Protein AF-A0A7S4RW33-F1 (afdb_monomer)

Solvent-accessible surface area (backbone atoms only — not comparable to full-atom values): 9513 Å² total; per-residue (Å²): 108,71,69,56,52,39,51,30,49,75,69,72,68,51,57,62,72,61,53,51,58,41,52,76,71,67,57,74,73,51,63,68,60,51,55,49,48,54,51,50,51,53,46,51,52,46,21,73,75,67,78,45,75,84,64,61,51,49,59,87,95,42,70,30,72,66,25,54,48,52,54,49,51,40,54,29,53,79,65,72,66,56,52,71,68,59,51,52,54,42,50,75,72,68,53,74,74,52,62,66,60,51,52,48,52,53,51,51,51,52,47,53,53,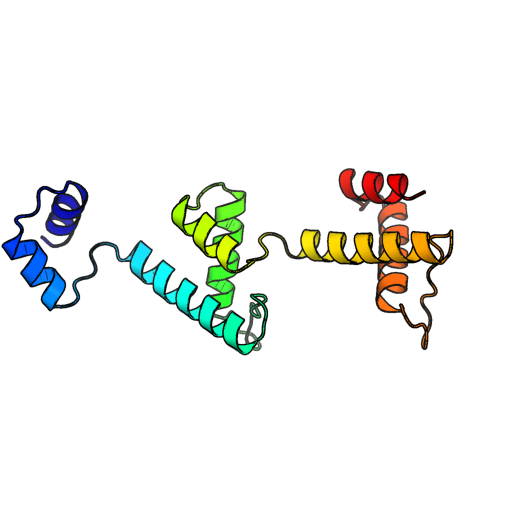46,25,74,73,68,79,46,80,86,58,59,60,50,95,88,41,98,47,31,72,58,17,50,52,51,52,50,49,57,51,28,52,78,67,70,68,54,53,70,67,61,48,51,56,58,58,72,71,106

Radius of gyration: 23.58 Å; Cα contacts (8 Å, |Δi|>4): 89; chains: 1; bounding box: 55×32×68 Å

Secondary structure (DSSP, 8-state):
-HHHHHHHHHTT-S-HHHHHHHHHTT--S-HHHHHHHHHHHHHHHHHHHHSS----SEETTEEPHHHHHHHHHHHHHHTT-S-HHHHHHHHHTT--S-HHHHHHHHHHHHHHHHHHHHSS-----STT-TTHHHHHHHHHHHHHHHTT-S-HHHHHHHHHT-

InterPro domains:
  IPR005114 Helicase-associated [PF03457] (32-95)
  IPR005114 Helicase-associated [PF03457] (100-162)

Sequence (162 aa):
WVVTQRMLYKKNTLISNRKEQFNSIGFIWDPHEHAWNAHFNQLCAFKAQNGHCNVPSRDGAKQTSLGSWIRRQRMAYRKNALTSNQLQRMNSIGFIWDPHEHAWNAHFNQLCAFKAQNGHCNVPSGDGAKNTSLGSWINNQRMAYKKSALSSNHMQQLNSIG

Foldseek 3Di:
DLVVQLVCVVVVNDDPVVVVVCVVVVNDSDPVVVVLVVLLVVQVVVCVVPVDSPDDQDDVPHGDPSSVVLVVVLVCVVVVNDDPVSVVSCVVSVHDSDPVVVVLVVLLVVQLVVCVVPVDSQQDQDPPGPPNVSNVVVVVVVVCVVVVNDDPVSVVSVVVSD

Organism: NCBI:txid49249

pLDDT: mean 88.64, std 7.28, range [57.41, 97.5]

Mean predicted aligned error: 7.56 Å

Structure (mmCIF, N/CA/C/O backbone):
data_AF-A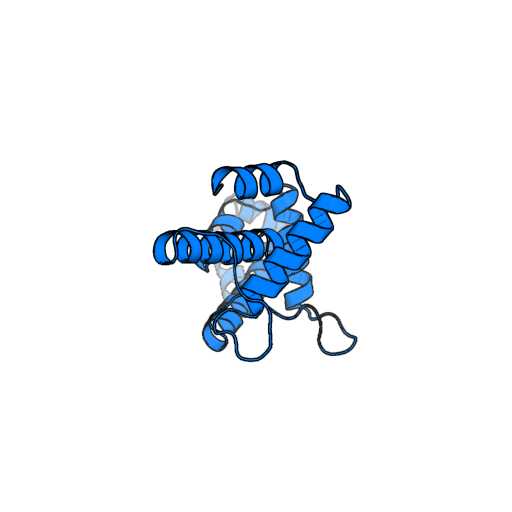0A7S4RW33-F1
#
_entry.id   AF-A0A7S4RW33-F1
#
loop_
_atom_site.group_PDB
_atom_site.id
_atom_site.type_symbol
_atom_site.label_atom_id
_atom_site.label_alt_id
_atom_site.label_comp_id
_atom_site.label_asym_id
_atom_site.label_entity_id
_atom_site.label_seq_id
_atom_site.pdbx_PDB_ins_code
_atom_site.Cartn_x
_atom_site.Cartn_y
_atom_site.Cartn_z
_atom_site.occupancy
_atom_site.B_iso_or_equiv
_atom_site.auth_seq_id
_atom_site.auth_comp_id
_atom_site.auth_asym_id
_atom_site.auth_atom_id
_atom_site.pdbx_PDB_model_num
ATOM 1 N N . TRP A 1 1 ? 27.200 2.516 -25.489 1.00 81.06 1 TRP A N 1
ATOM 2 C CA . TRP A 1 1 ? 26.315 2.188 -26.628 1.00 81.06 1 TRP A CA 1
ATOM 3 C C . TRP A 1 1 ? 24.851 1.970 -26.212 1.00 81.06 1 TRP A C 1
ATOM 5 O O . TRP A 1 1 ? 24.024 2.783 -26.602 1.00 81.06 1 TRP A O 1
ATOM 15 N N . VAL A 1 2 ? 24.502 0.979 -25.372 1.00 84.50 2 VAL A N 1
ATOM 16 C CA . VAL A 1 2 ? 23.105 0.736 -24.911 1.00 84.50 2 VAL A CA 1
ATOM 17 C C . VAL A 1 2 ? 22.461 1.946 -24.211 1.00 84.50 2 VAL A C 1
ATOM 19 O O . VAL A 1 2 ? 21.324 2.305 -24.507 1.00 84.50 2 VAL A O 1
ATOM 22 N N . VAL A 1 3 ? 23.200 2.618 -23.320 1.00 85.50 3 VAL A N 1
ATOM 23 C CA . VAL A 1 3 ? 22.734 3.842 -22.633 1.00 85.50 3 VAL A CA 1
ATOM 24 C C . VAL A 1 3 ? 22.355 4.934 -23.636 1.00 85.50 3 VAL A C 1
ATOM 26 O O . VAL A 1 3 ? 21.311 5.567 -23.505 1.00 85.50 3 VAL A O 1
ATOM 29 N N . THR A 1 4 ? 23.156 5.102 -24.688 1.00 87.62 4 THR A N 1
ATOM 30 C CA . THR A 1 4 ? 22.895 6.049 -25.776 1.00 87.62 4 THR A CA 1
ATOM 31 C C . THR A 1 4 ? 21.591 5.727 -26.504 1.00 87.62 4 THR A C 1
ATOM 33 O O . THR A 1 4 ? 20.799 6.632 -26.742 1.00 87.62 4 THR A O 1
ATOM 36 N N . GLN A 1 5 ? 21.316 4.450 -26.793 1.00 86.38 5 GLN A N 1
ATOM 37 C CA . GLN A 1 5 ? 20.064 4.041 -27.445 1.00 86.38 5 GLN A CA 1
ATOM 38 C C . GLN A 1 5 ? 18.840 4.336 -26.566 1.00 86.38 5 GLN A C 1
ATOM 40 O O . GLN A 1 5 ? 17.858 4.885 -27.058 1.00 86.38 5 GLN A O 1
ATOM 45 N N . ARG A 1 6 ? 18.914 4.065 -25.253 1.00 88.38 6 ARG A N 1
ATOM 46 C CA . ARG A 1 6 ? 17.842 4.420 -24.302 1.00 88.38 6 ARG A CA 1
ATOM 47 C C . ARG A 1 6 ? 17.601 5.928 -24.229 1.00 88.38 6 ARG A C 1
ATOM 49 O O . ARG A 1 6 ? 16.452 6.359 -24.175 1.00 88.38 6 ARG A O 1
ATOM 56 N N . MET A 1 7 ? 18.662 6.738 -24.272 1.00 86.94 7 MET A N 1
ATOM 57 C CA . MET A 1 7 ? 18.531 8.200 -24.317 1.00 86.94 7 MET A CA 1
ATOM 58 C C . MET A 1 7 ? 17.842 8.682 -25.598 1.00 86.94 7 MET A C 1
ATOM 60 O O . MET A 1 7 ? 16.948 9.520 -25.517 1.00 86.94 7 MET A O 1
ATOM 64 N N . LEU A 1 8 ? 18.229 8.155 -26.764 1.00 86.25 8 LEU A N 1
ATOM 65 C CA . LEU A 1 8 ? 17.605 8.501 -28.047 1.00 86.25 8 LEU A CA 1
ATOM 66 C C . LEU A 1 8 ? 16.134 8.072 -28.098 1.00 86.25 8 LEU A C 1
ATOM 68 O O . LEU A 1 8 ? 15.287 8.837 -28.553 1.00 86.25 8 LEU A O 1
ATOM 72 N N . TYR A 1 9 ? 15.817 6.889 -27.565 1.00 85.31 9 TYR A N 1
ATOM 73 C CA . TYR A 1 9 ? 14.441 6.417 -27.419 1.00 85.31 9 TYR A CA 1
ATOM 74 C C . TYR A 1 9 ? 13.611 7.368 -26.550 1.00 85.31 9 TYR A C 1
ATOM 76 O O . TYR A 1 9 ? 12.547 7.810 -26.969 1.00 85.31 9 TYR A O 1
ATOM 84 N N . LYS A 1 10 ? 14.126 7.761 -25.375 1.00 84.62 10 LYS A N 1
ATOM 85 C CA . LYS A 1 10 ? 13.439 8.690 -24.462 1.00 84.62 10 LYS A CA 1
ATOM 86 C C . LYS A 1 10 ? 13.229 10.080 -25.072 1.00 84.62 10 LYS A C 1
ATOM 88 O O . LYS A 1 10 ? 12.251 10.744 -24.750 1.00 84.62 10 LYS A O 1
ATOM 93 N N . LYS A 1 11 ? 14.139 10.522 -25.944 1.00 88.38 11 LYS A N 1
ATOM 94 C CA . LYS A 1 11 ? 14.027 11.786 -26.688 1.00 88.38 11 LYS A CA 1
ATOM 95 C C . LYS A 1 11 ? 13.140 11.684 -27.934 1.00 88.38 11 LYS A C 1
ATOM 97 O O . LYS A 1 11 ? 12.990 12.682 -28.626 1.00 88.38 11 LYS A O 1
ATOM 102 N N . ASN A 1 12 ? 12.573 10.511 -28.231 1.00 85.75 12 ASN A N 1
ATOM 103 C CA . ASN A 1 12 ? 11.834 10.229 -29.465 1.00 85.75 12 ASN A CA 1
ATOM 104 C C . ASN A 1 12 ? 12.635 10.516 -30.752 1.00 85.75 12 ASN A C 1
ATOM 106 O O . ASN A 1 12 ? 12.053 10.760 -31.802 1.00 85.75 12 ASN A O 1
ATOM 110 N N . THR A 1 13 ? 13.969 10.462 -30.690 1.00 89.31 13 THR A N 1
ATOM 111 C CA . THR A 1 13 ? 14.867 10.706 -31.836 1.00 89.31 13 THR A CA 1
ATOM 112 C C . THR A 1 13 ? 15.527 9.431 -32.356 1.00 89.31 13 THR A C 1
ATOM 114 O O . THR A 1 13 ? 16.420 9.478 -33.203 1.00 89.31 13 THR A O 1
ATOM 117 N N . LEU A 1 14 ? 15.117 8.268 -31.845 1.00 85.62 14 LEU A N 1
ATOM 118 C CA . LEU A 1 14 ? 15.597 6.984 -32.332 1.00 85.62 14 LEU A CA 1
ATOM 119 C C . LEU A 1 14 ? 14.927 6.633 -33.667 1.00 85.62 14 LEU A C 1
ATOM 121 O O . LEU A 1 14 ? 13.704 6.570 -33.751 1.00 85.62 14 LEU A O 1
ATOM 125 N N . ILE A 1 15 ? 15.743 6.348 -34.682 1.00 87.00 15 ILE A N 1
ATOM 126 C CA . ILE A 1 15 ? 15.298 5.943 -36.023 1.00 87.00 15 ILE A CA 1
ATOM 127 C C . ILE A 1 15 ? 14.366 4.719 -35.939 1.00 87.00 15 ILE A C 1
ATOM 129 O O . ILE A 1 15 ? 14.709 3.728 -35.289 1.00 87.00 15 ILE A O 1
ATOM 133 N N . SER A 1 16 ? 13.228 4.763 -36.640 1.00 82.19 16 SER A N 1
ATOM 134 C CA . SER A 1 16 ? 12.146 3.764 -36.570 1.00 82.19 16 SER A CA 1
ATOM 135 C C . SER A 1 16 ? 12.604 2.327 -36.834 1.00 82.19 16 SER A C 1
ATOM 137 O O . SER A 1 16 ? 12.370 1.464 -35.994 1.00 82.19 16 SER A O 1
ATOM 139 N N . ASN A 1 17 ? 13.362 2.081 -37.910 1.00 87.62 17 ASN A N 1
ATOM 140 C CA . ASN A 1 17 ? 13.894 0.746 -38.228 1.00 87.62 17 ASN A CA 1
ATOM 141 C C . ASN A 1 17 ? 14.747 0.180 -37.073 1.00 87.62 17 ASN A C 1
ATOM 143 O O . ASN A 1 17 ? 14.630 -0.974 -36.671 1.00 87.62 17 ASN A O 1
ATOM 147 N N . ARG A 1 18 ? 15.555 1.035 -36.435 1.00 84.44 18 ARG A N 1
ATOM 148 C CA . ARG A 1 18 ? 16.367 0.630 -35.283 1.00 84.44 18 ARG A CA 1
ATOM 149 C C . ARG A 1 18 ? 15.500 0.317 -34.063 1.00 84.44 18 ARG A C 1
ATOM 151 O O . ARG A 1 18 ? 15.773 -0.651 -33.360 1.00 84.44 18 ARG A O 1
ATOM 158 N N . LYS A 1 19 ? 14.456 1.109 -33.807 1.00 85.75 19 LYS A N 1
ATOM 159 C CA . LYS A 1 19 ? 13.486 0.848 -32.732 1.00 85.75 19 LYS A CA 1
ATOM 160 C C . LYS A 1 19 ? 12.792 -0.507 -32.925 1.00 85.75 19 LYS A C 1
ATOM 162 O O . LYS A 1 19 ? 12.684 -1.260 -31.963 1.00 85.75 19 LYS A O 1
ATOM 167 N N . GLU A 1 20 ? 12.381 -0.830 -34.148 1.00 86.62 20 GLU A N 1
ATOM 168 C CA . GLU A 1 20 ? 11.744 -2.108 -34.494 1.00 86.62 20 GLU A CA 1
ATOM 169 C C . GLU A 1 20 ? 12.675 -3.306 -34.265 1.00 86.62 20 GLU A C 1
ATOM 171 O O . GLU A 1 20 ? 12.268 -4.262 -33.609 1.00 86.62 20 GLU A O 1
ATOM 176 N N . GLN A 1 21 ? 13.941 -3.222 -34.684 1.00 90.12 21 GLN A N 1
ATOM 177 C CA . GLN A 1 21 ? 14.941 -4.276 -34.449 1.00 90.12 21 GLN A CA 1
ATOM 178 C C . GLN A 1 21 ? 15.190 -4.553 -32.960 1.00 90.12 21 GLN A C 1
ATOM 180 O O . GLN A 1 21 ? 15.333 -5.699 -32.537 1.00 90.12 21 GLN A O 1
ATOM 185 N N . PHE A 1 22 ? 15.250 -3.506 -32.135 1.00 88.12 22 PHE A N 1
ATOM 186 C CA . PHE A 1 22 ? 15.375 -3.681 -30.689 1.00 88.12 22 PHE A CA 1
ATOM 187 C C . PHE A 1 22 ? 14.093 -4.273 -30.086 1.00 88.12 22 PHE A C 1
ATOM 189 O O . PHE A 1 22 ? 14.164 -5.151 -29.227 1.00 88.12 22 PHE A O 1
ATOM 196 N N . ASN A 1 23 ? 12.918 -3.853 -30.556 1.00 88.06 23 ASN A N 1
ATOM 197 C CA . ASN A 1 23 ? 11.652 -4.418 -30.097 1.00 88.06 23 ASN A CA 1
ATOM 198 C C . ASN A 1 23 ? 11.520 -5.910 -30.452 1.00 88.06 23 ASN A C 1
ATOM 200 O O . ASN A 1 23 ? 11.053 -6.678 -29.614 1.00 88.06 23 ASN A O 1
ATOM 204 N N . SER A 1 24 ? 11.971 -6.345 -31.637 1.00 88.38 24 SER A N 1
ATOM 205 C CA . SER A 1 24 ? 11.861 -7.746 -32.077 1.00 88.38 24 SER A CA 1
ATOM 206 C C . SER A 1 24 ? 12.698 -8.721 -31.248 1.00 88.38 24 SER A C 1
ATOM 208 O O . SER A 1 24 ? 12.369 -9.899 -31.174 1.00 88.38 24 SER A O 1
ATOM 210 N N . ILE A 1 25 ? 13.760 -8.241 -30.596 1.00 91.81 25 ILE A N 1
ATOM 211 C CA . ILE A 1 25 ? 14.580 -9.044 -29.674 1.00 91.81 25 ILE A CA 1
ATOM 212 C C . ILE A 1 25 ? 14.138 -8.903 -28.208 1.00 91.81 25 ILE A C 1
ATOM 214 O O . ILE A 1 25 ? 14.850 -9.337 -27.305 1.00 91.81 25 ILE A O 1
ATOM 218 N N . GLY A 1 26 ? 12.995 -8.257 -27.948 1.00 86.69 26 GLY A N 1
ATOM 219 C CA . GLY A 1 26 ? 12.488 -8.031 -26.593 1.00 86.69 26 GLY A CA 1
ATOM 220 C C . GLY A 1 26 ? 13.338 -7.053 -25.777 1.00 86.69 26 GLY A C 1
ATOM 221 O O . GLY A 1 26 ? 13.417 -7.172 -24.553 1.00 86.69 26 GLY A O 1
ATOM 222 N N . PHE A 1 27 ? 14.014 -6.101 -26.428 1.00 89.62 27 PHE A N 1
ATOM 223 C CA . PHE A 1 27 ? 14.899 -5.170 -25.737 1.00 89.62 27 PHE A CA 1
ATOM 224 C C . PHE A 1 27 ? 14.137 -4.295 -24.733 1.00 89.62 27 PHE A C 1
ATOM 226 O O . PHE A 1 27 ? 13.196 -3.575 -25.068 1.00 89.62 27 PHE A O 1
ATOM 233 N N . ILE A 1 28 ? 14.604 -4.303 -23.484 1.00 88.88 28 ILE A N 1
ATOM 234 C CA . ILE A 1 28 ? 14.008 -3.525 -22.399 1.00 88.88 28 ILE A CA 1
ATOM 235 C C . ILE A 1 28 ? 14.570 -2.095 -22.410 1.00 88.88 28 ILE A C 1
ATOM 237 O O . ILE A 1 28 ? 15.714 -1.834 -22.000 1.00 88.88 28 ILE A O 1
ATOM 241 N N . TRP A 1 29 ? 13.727 -1.158 -22.851 1.00 86.94 29 TRP A N 1
ATOM 242 C CA . TRP A 1 29 ? 14.030 0.274 -22.916 1.00 86.94 29 TRP A CA 1
ATOM 243 C C . TRP A 1 29 ? 14.157 0.923 -21.536 1.00 86.94 29 TRP A C 1
ATOM 245 O O . TRP A 1 29 ? 15.109 1.671 -21.314 1.00 86.94 29 TRP A O 1
ATOM 255 N N . ASP A 1 30 ? 13.273 0.574 -20.599 1.00 88.19 30 ASP A N 1
ATOM 256 C CA . ASP A 1 30 ? 13.330 1.016 -19.203 1.00 88.19 30 ASP A CA 1
ATOM 257 C C . ASP A 1 30 ? 13.350 -0.200 -18.255 1.00 88.19 30 ASP A C 1
ATOM 259 O O . ASP A 1 30 ? 12.309 -0.795 -17.964 1.00 88.19 30 ASP A O 1
ATOM 263 N N . PRO A 1 31 ? 14.537 -0.609 -17.766 1.00 88.19 31 PRO A N 1
ATOM 264 C CA . PRO A 1 31 ? 14.656 -1.721 -16.826 1.00 88.19 31 PRO A CA 1
ATOM 265 C C . PRO A 1 31 ? 13.950 -1.492 -15.494 1.00 88.19 31 PRO A C 1
ATOM 267 O O . PRO A 1 31 ? 13.503 -2.458 -14.876 1.00 88.19 31 PRO A O 1
ATOM 270 N N . HIS A 1 32 ? 13.864 -0.242 -15.031 1.00 87.88 32 HIS A N 1
ATOM 271 C CA . HIS A 1 32 ? 13.223 0.072 -13.760 1.00 87.88 32 HIS A CA 1
ATOM 272 C C . HIS A 1 32 ? 11.711 -0.077 -13.879 1.00 87.88 32 HIS A C 1
ATOM 274 O O . HIS A 1 32 ? 11.094 -0.719 -13.027 1.00 87.88 32 HIS A O 1
ATOM 280 N N . GLU A 1 33 ? 11.128 0.453 -14.954 1.00 89.25 33 GLU A N 1
ATOM 281 C CA . GLU A 1 33 ? 9.710 0.274 -15.252 1.00 89.25 33 GLU A CA 1
ATOM 282 C C . GLU A 1 33 ? 9.382 -1.201 -15.502 1.00 89.25 33 GLU A C 1
ATOM 284 O O . GLU A 1 33 ? 8.420 -1.719 -14.938 1.00 89.25 33 GLU A O 1
ATOM 289 N N . HIS A 1 34 ? 10.216 -1.918 -16.260 1.00 91.19 34 HIS A N 1
ATOM 290 C CA . HIS A 1 34 ? 10.024 -3.346 -16.504 1.00 91.19 34 HIS A CA 1
ATOM 291 C C . HIS A 1 34 ? 10.042 -4.168 -15.204 1.00 91.19 34 HIS A C 1
ATOM 293 O O . HIS A 1 34 ? 9.152 -4.987 -14.972 1.00 91.19 34 HIS A O 1
ATOM 299 N N . ALA A 1 35 ? 11.012 -3.927 -14.316 1.00 92.00 35 ALA A N 1
ATOM 300 C CA . ALA A 1 35 ? 11.072 -4.595 -13.016 1.00 92.00 35 ALA A CA 1
ATOM 301 C C . ALA A 1 35 ? 9.872 -4.237 -12.122 1.00 92.00 35 ALA A C 1
ATOM 303 O O . ALA A 1 35 ? 9.329 -5.101 -11.430 1.00 92.00 35 ALA A O 1
ATOM 304 N N . TRP A 1 36 ? 9.430 -2.976 -12.143 1.00 95.50 36 TRP A N 1
ATOM 305 C CA . TRP A 1 36 ? 8.229 -2.553 -11.425 1.00 95.50 36 TRP A CA 1
ATOM 306 C C . TRP A 1 36 ? 6.980 -3.263 -11.964 1.00 95.50 36 TRP A C 1
ATOM 308 O O . TRP A 1 36 ? 6.195 -3.788 -11.177 1.00 95.50 36 TRP A O 1
ATOM 318 N N . ASN A 1 37 ? 6.839 -3.357 -13.290 1.00 94.88 37 ASN A N 1
ATOM 319 C CA . ASN A 1 37 ? 5.739 -4.050 -13.962 1.00 94.88 37 ASN A CA 1
ATOM 320 C C . ASN A 1 37 ? 5.691 -5.536 -13.607 1.00 94.88 37 ASN A C 1
ATOM 322 O O . ASN A 1 37 ? 4.613 -6.055 -13.330 1.00 94.88 37 ASN A O 1
ATOM 326 N N . ALA A 1 38 ? 6.841 -6.210 -13.554 1.00 94.56 38 ALA A N 1
ATOM 327 C CA . ALA A 1 38 ? 6.912 -7.613 -13.161 1.00 94.56 38 ALA A CA 1
ATOM 328 C C . ALA A 1 38 ? 6.353 -7.839 -11.743 1.00 94.56 38 ALA A C 1
ATOM 330 O O . ALA A 1 38 ? 5.513 -8.715 -11.539 1.00 94.56 38 ALA A O 1
ATOM 331 N N . HIS A 1 39 ? 6.750 -7.014 -10.770 1.00 96.44 39 HIS A N 1
ATOM 332 C CA . HIS A 1 39 ? 6.214 -7.102 -9.409 1.00 96.44 39 HIS A CA 1
ATOM 333 C C . HIS A 1 39 ? 4.743 -6.695 -9.310 1.00 96.44 39 HIS A C 1
ATOM 335 O O . HIS A 1 39 ? 3.985 -7.320 -8.570 1.00 96.44 39 HIS A O 1
ATOM 341 N N . PHE A 1 40 ? 4.320 -5.676 -10.059 1.00 97.19 40 PHE A N 1
ATOM 342 C CA . PHE A 1 40 ? 2.913 -5.299 -10.121 1.00 97.19 40 PHE A CA 1
ATOM 343 C C . PHE A 1 40 ? 2.055 -6.456 -10.651 1.00 97.19 40 PHE A C 1
ATOM 345 O O . PHE A 1 40 ? 1.026 -6.771 -10.062 1.00 97.19 40 PHE A O 1
ATOM 352 N N . ASN A 1 41 ? 2.512 -7.157 -11.691 1.00 96.50 41 ASN A N 1
ATOM 353 C CA . ASN A 1 41 ? 1.817 -8.327 -12.225 1.00 96.50 41 ASN A CA 1
ATOM 354 C C . ASN A 1 41 ? 1.763 -9.477 -11.206 1.00 96.50 41 ASN A C 1
ATOM 356 O O . ASN A 1 41 ? 0.717 -10.107 -11.059 1.00 96.50 41 ASN A O 1
ATOM 360 N N . GLN A 1 42 ? 2.842 -9.711 -10.448 1.00 96.06 42 GLN A N 1
ATOM 361 C CA . GLN A 1 42 ? 2.833 -10.667 -9.331 1.00 96.06 42 GLN A CA 1
ATOM 362 C C . GLN A 1 42 ? 1.801 -10.286 -8.259 1.00 96.06 42 GLN A C 1
ATOM 364 O O . GLN A 1 42 ? 1.093 -11.154 -7.753 1.00 96.06 42 GLN A O 1
ATOM 369 N N . LEU A 1 43 ? 1.676 -8.997 -7.931 1.00 96.25 43 LEU A N 1
ATOM 370 C CA . LEU A 1 43 ? 0.663 -8.516 -6.991 1.00 96.25 43 LEU A CA 1
ATOM 371 C C . LEU A 1 43 ? -0.761 -8.706 -7.532 1.00 96.25 43 LEU A C 1
ATOM 373 O O . LEU A 1 43 ? -1.639 -9.129 -6.783 1.00 96.25 43 LEU A O 1
ATOM 377 N N . CYS A 1 44 ? -0.995 -8.436 -8.818 1.00 96.12 44 CYS A N 1
ATOM 378 C CA . CYS A 1 44 ? -2.284 -8.694 -9.461 1.00 96.12 44 CYS A CA 1
ATOM 379 C C . CYS A 1 44 ? -2.656 -10.179 -9.405 1.00 96.12 44 CYS A C 1
ATOM 381 O O . CYS A 1 44 ? -3.782 -10.507 -9.037 1.00 96.12 44 CYS A O 1
ATOM 383 N N . ALA A 1 45 ? -1.709 -11.073 -9.706 1.00 95.38 45 ALA A N 1
ATOM 384 C CA . ALA A 1 45 ? -1.919 -12.515 -9.603 1.00 95.38 45 ALA A CA 1
ATOM 385 C C . ALA A 1 45 ? -2.234 -12.938 -8.160 1.00 95.38 45 ALA A C 1
ATOM 387 O O . ALA A 1 45 ? -3.189 -13.676 -7.926 1.00 95.38 45 ALA A O 1
ATOM 388 N N . PHE A 1 46 ? -1.499 -12.402 -7.180 1.00 94.38 46 PHE A N 1
ATOM 389 C CA . PHE A 1 46 ? -1.773 -12.654 -5.767 1.00 94.38 46 PHE A CA 1
ATOM 390 C C . PHE A 1 46 ? -3.184 -12.199 -5.371 1.00 94.38 46 PHE A C 1
ATOM 392 O O . PHE A 1 46 ? -3.907 -12.951 -4.717 1.00 94.38 46 PHE A O 1
ATOM 399 N N . LYS A 1 47 ? -3.601 -10.996 -5.791 1.00 94.69 47 LYS A N 1
ATOM 400 C CA . LYS A 1 47 ? -4.956 -10.488 -5.540 1.00 94.69 47 LYS A CA 1
ATOM 401 C C . LYS A 1 47 ? -6.012 -11.386 -6.180 1.00 94.69 47 LYS A C 1
ATOM 403 O O . LYS A 1 47 ? -7.007 -11.674 -5.530 1.00 94.69 47 LYS A O 1
ATOM 408 N N . ALA A 1 48 ? -5.806 -11.825 -7.419 1.00 93.94 48 ALA A N 1
ATOM 409 C CA . ALA A 1 48 ? -6.748 -12.708 -8.102 1.00 93.94 48 ALA A CA 1
ATOM 410 C C . ALA A 1 48 ? -6.940 -14.038 -7.353 1.00 93.94 48 ALA A C 1
ATOM 412 O O . ALA A 1 48 ? -8.051 -14.549 -7.296 1.00 93.94 48 ALA A O 1
ATOM 413 N N . GLN A 1 49 ? -5.879 -14.564 -6.735 1.00 93.69 49 GLN A N 1
ATOM 414 C CA . GLN A 1 49 ? -5.922 -15.817 -5.974 1.00 93.69 49 GLN A CA 1
ATOM 415 C C . GLN A 1 49 ? -6.491 -15.660 -4.555 1.00 93.69 49 GLN A C 1
ATOM 417 O O . GLN A 1 49 ? -7.186 -16.548 -4.079 1.00 93.69 49 GLN A O 1
ATOM 422 N N . ASN A 1 50 ? -6.190 -14.554 -3.867 1.00 92.12 50 ASN A N 1
ATOM 423 C CA . ASN A 1 50 ? -6.491 -14.382 -2.436 1.00 92.12 50 ASN A CA 1
ATOM 424 C C . ASN A 1 50 ? -7.634 -13.390 -2.162 1.00 92.12 50 ASN A C 1
ATOM 426 O O . ASN A 1 50 ? -8.024 -13.187 -1.017 1.00 92.12 50 ASN A O 1
ATOM 430 N N . GLY A 1 51 ? -8.118 -12.681 -3.183 1.00 92.25 51 GLY A N 1
ATOM 431 C CA . GLY A 1 51 ? -9.104 -11.603 -3.057 1.00 92.25 51 GLY A CA 1
ATOM 432 C C . GLY A 1 51 ? -8.550 -10.282 -2.503 1.00 92.25 51 GLY A C 1
ATOM 433 O O . GLY A 1 51 ? -9.227 -9.258 -2.573 1.00 92.25 51 GLY A O 1
ATOM 434 N N . HIS A 1 52 ? -7.313 -10.255 -1.993 1.00 90.38 52 HIS A N 1
ATOM 435 C CA . HIS A 1 52 ? -6.717 -9.077 -1.358 1.00 90.38 52 HIS A CA 1
ATOM 436 C C . HIS A 1 52 ? -5.239 -8.868 -1.715 1.00 90.38 52 HIS A C 1
ATOM 438 O O . HIS A 1 52 ? -4.517 -9.799 -2.061 1.00 90.38 52 HIS A O 1
ATOM 444 N N . CYS A 1 53 ? -4.739 -7.647 -1.516 1.00 91.00 53 CYS A N 1
ATOM 445 C CA . CYS A 1 53 ? -3.331 -7.280 -1.738 1.00 91.00 53 CYS A CA 1
ATOM 446 C C . CYS A 1 53 ? -2.438 -7.422 -0.487 1.00 91.00 53 CYS A C 1
ATOM 448 O O . CYS A 1 53 ? -1.311 -6.922 -0.476 1.00 91.00 53 CYS A O 1
ATOM 450 N N . ASN A 1 54 ? -2.929 -8.048 0.589 1.00 86.31 54 ASN A N 1
ATOM 451 C CA . ASN A 1 54 ? -2.189 -8.185 1.844 1.00 86.31 54 ASN A CA 1
ATOM 452 C C . ASN A 1 54 ? -1.189 -9.352 1.782 1.00 86.31 54 ASN A C 1
ATOM 454 O O . ASN A 1 54 ? -1.414 -10.422 2.341 1.00 86.31 54 ASN A O 1
ATOM 458 N N . VAL A 1 55 ? -0.104 -9.154 1.035 1.00 86.19 55 VAL A N 1
ATOM 459 C CA . VAL A 1 55 ? 0.945 -10.165 0.866 1.00 86.19 55 VAL A CA 1
ATOM 460 C C . VAL A 1 55 ? 1.784 -10.260 2.146 1.00 86.19 55 VAL A C 1
ATOM 462 O O . VAL A 1 55 ? 2.301 -9.230 2.602 1.00 86.19 55 VAL A O 1
ATOM 465 N N . PRO A 1 56 ? 1.999 -11.470 2.697 1.00 81.75 56 PRO A N 1
ATOM 466 C CA . PRO A 1 56 ? 2.918 -11.677 3.806 1.00 81.75 56 PRO A CA 1
ATOM 467 C C . PRO A 1 56 ? 4.307 -11.122 3.490 1.00 81.75 56 PRO A C 1
ATOM 469 O O . PRO A 1 56 ? 4.918 -11.411 2.456 1.00 81.75 56 PRO A O 1
ATOM 472 N N . SER A 1 57 ? 4.830 -10.305 4.403 1.00 79.00 57 SER A N 1
ATOM 473 C CA . SER A 1 57 ? 6.162 -9.723 4.237 1.00 79.00 57 SER A CA 1
ATOM 474 C C . SER A 1 57 ? 7.271 -10.766 4.382 1.00 79.00 57 SER A C 1
ATOM 476 O O . SER A 1 57 ? 8.384 -10.528 3.917 1.00 79.00 57 SER A O 1
ATOM 478 N N . ARG A 1 58 ? 6.972 -11.920 4.988 1.00 79.38 58 ARG A N 1
ATOM 479 C CA . ARG A 1 58 ? 7.914 -12.998 5.277 1.00 79.38 58 ARG A CA 1
ATOM 480 C C . ARG A 1 58 ? 7.345 -14.366 4.923 1.00 79.38 58 ARG A C 1
ATOM 482 O O . ARG A 1 58 ? 6.139 -14.569 4.998 1.00 79.38 58 ARG A O 1
ATOM 489 N N . ASP A 1 59 ? 8.256 -15.265 4.586 1.00 76.75 59 ASP A N 1
ATOM 490 C CA . ASP A 1 59 ? 8.063 -16.705 4.496 1.00 76.75 59 ASP A CA 1
ATOM 491 C C . ASP A 1 59 ? 9.064 -17.356 5.467 1.00 76.75 59 ASP A C 1
ATOM 493 O O . ASP A 1 59 ? 10.287 -17.299 5.273 1.00 76.75 59 ASP A O 1
ATOM 497 N N . GLY A 1 60 ? 8.555 -17.813 6.614 1.00 81.06 60 GLY A N 1
ATOM 498 C CA . GLY A 1 60 ? 9.370 -18.154 7.782 1.00 81.06 60 GLY A CA 1
ATOM 499 C C . GLY A 1 60 ? 10.260 -16.985 8.233 1.00 81.06 60 GLY A C 1
ATOM 500 O O . GLY A 1 60 ? 9.786 -15.885 8.527 1.00 81.06 60 GLY A O 1
ATOM 501 N N . ALA A 1 61 ? 11.575 -17.214 8.278 1.00 69.94 61 ALA A N 1
ATOM 502 C CA . ALA A 1 61 ? 12.562 -16.191 8.638 1.00 69.94 61 ALA A CA 1
ATOM 503 C C . ALA A 1 61 ? 12.949 -15.253 7.473 1.00 69.94 61 ALA A C 1
ATOM 505 O O . ALA A 1 61 ? 13.591 -14.226 7.703 1.00 69.94 61 ALA A O 1
ATOM 506 N N . LYS A 1 62 ? 12.590 -15.579 6.222 1.00 67.88 62 LYS A N 1
ATOM 507 C CA . LYS A 1 62 ? 13.043 -14.844 5.030 1.00 67.88 62 LYS A CA 1
ATOM 508 C C . LYS A 1 62 ? 12.013 -13.811 4.592 1.00 67.88 62 LYS A C 1
ATOM 510 O O . LYS A 1 62 ? 10.816 -14.071 4.605 1.00 67.88 62 LYS A O 1
ATOM 515 N N . GLN A 1 63 ? 12.468 -12.631 4.169 1.00 75.12 63 GLN A N 1
ATOM 516 C CA . GLN A 1 63 ? 11.577 -11.631 3.579 1.00 75.12 63 GLN A CA 1
ATOM 517 C C . GLN A 1 63 ? 11.220 -12.032 2.143 1.00 75.12 63 GLN A C 1
ATOM 519 O O . GLN A 1 63 ? 12.111 -12.328 1.348 1.00 75.12 63 GLN A O 1
ATOM 524 N N . THR A 1 64 ? 9.934 -12.012 1.787 1.00 86.31 64 THR A N 1
ATOM 525 C CA . THR A 1 64 ? 9.520 -12.327 0.413 1.00 86.31 64 THR A CA 1
ATOM 526 C C . THR A 1 64 ? 9.913 -11.189 -0.531 1.00 86.31 64 THR A C 1
ATOM 528 O O . THR A 1 64 ? 9.931 -10.009 -0.153 1.00 86.31 64 THR A O 1
ATOM 531 N N . SER A 1 65 ? 10.228 -11.527 -1.785 1.00 90.56 65 SER A N 1
ATOM 532 C CA . SER A 1 65 ? 10.581 -10.533 -2.811 1.00 90.56 65 SER A CA 1
ATOM 533 C C . SER A 1 65 ? 9.437 -9.531 -3.030 1.00 90.56 65 SER A C 1
ATOM 535 O O . SER A 1 65 ? 9.639 -8.313 -2.984 1.00 90.56 65 SER A O 1
ATOM 537 N N . LEU A 1 66 ? 8.203 -10.039 -3.142 1.00 92.69 66 LEU A N 1
ATOM 538 C CA . LEU A 1 66 ? 7.005 -9.220 -3.311 1.00 92.69 66 LEU A CA 1
ATOM 539 C C . LEU A 1 66 ? 6.681 -8.395 -2.055 1.00 92.69 66 LEU A C 1
ATOM 541 O O . LEU A 1 66 ? 6.408 -7.201 -2.166 1.00 92.69 66 LEU A O 1
ATOM 545 N N . GLY A 1 67 ? 6.798 -8.970 -0.855 1.00 91.94 67 GLY A N 1
ATOM 546 C CA . GLY A 1 67 ? 6.606 -8.246 0.406 1.00 91.94 67 GLY A CA 1
ATOM 547 C C . GLY A 1 67 ? 7.613 -7.107 0.600 1.00 91.94 67 GLY A C 1
ATOM 548 O O . GLY A 1 67 ? 7.255 -5.999 1.011 1.00 91.94 67 GLY A O 1
ATOM 549 N N . SER A 1 68 ? 8.874 -7.335 0.227 1.00 91.81 68 SER A N 1
ATOM 550 C CA . SER A 1 68 ? 9.918 -6.302 0.201 1.00 91.81 68 SER A CA 1
ATOM 551 C C . SER A 1 68 ? 9.596 -5.183 -0.787 1.00 91.81 68 SER A C 1
ATOM 553 O O . SER A 1 68 ? 9.810 -4.003 -0.494 1.00 91.81 68 SER A O 1
ATOM 555 N N . TRP A 1 69 ? 9.084 -5.534 -1.969 1.00 95.31 69 TRP A N 1
ATOM 556 C CA . TRP A 1 69 ? 8.662 -4.571 -2.980 1.00 95.31 69 TRP A CA 1
ATOM 557 C C . TRP A 1 69 ? 7.463 -3.733 -2.515 1.00 95.31 69 TRP A C 1
ATOM 559 O O . TRP A 1 69 ? 7.539 -2.509 -2.579 1.00 95.31 69 TRP A O 1
ATOM 569 N N . ILE A 1 70 ? 6.427 -4.347 -1.938 1.00 95.31 70 ILE A N 1
ATOM 570 C CA . ILE A 1 70 ? 5.258 -3.667 -1.342 1.00 95.31 70 ILE A CA 1
ATOM 571 C C . ILE A 1 70 ? 5.692 -2.671 -0.266 1.00 95.31 70 ILE A C 1
ATOM 573 O O . ILE A 1 70 ? 5.250 -1.520 -0.266 1.00 95.31 70 ILE A O 1
ATOM 577 N N . ARG A 1 71 ? 6.604 -3.075 0.630 1.00 92.31 71 ARG A N 1
ATOM 578 C CA . ARG A 1 71 ? 7.161 -2.172 1.648 1.00 92.31 71 ARG A CA 1
ATOM 579 C C . ARG A 1 71 ? 7.819 -0.952 1.003 1.00 92.31 71 ARG A C 1
ATOM 581 O O . ARG A 1 71 ? 7.595 0.169 1.456 1.00 92.31 71 ARG A O 1
ATOM 588 N N . ARG A 1 72 ? 8.599 -1.156 -0.065 1.00 94.12 72 ARG A N 1
ATOM 589 C CA . ARG A 1 72 ? 9.208 -0.060 -0.835 1.00 94.12 72 ARG A CA 1
ATOM 590 C C . ARG A 1 72 ? 8.160 0.842 -1.483 1.00 94.12 72 ARG A C 1
ATOM 592 O O . ARG A 1 72 ? 8.322 2.053 -1.391 1.00 94.12 72 ARG A O 1
ATOM 599 N N . GLN A 1 73 ? 7.076 0.294 -2.039 1.00 96.25 73 GLN A N 1
ATOM 600 C CA . GLN A 1 73 ? 5.993 1.105 -2.608 1.00 96.25 73 GLN A CA 1
ATOM 601 C C . GLN A 1 73 ? 5.338 1.997 -1.547 1.00 96.25 73 GLN A C 1
ATOM 603 O O . GLN A 1 73 ? 5.181 3.192 -1.771 1.00 96.25 73 GLN A O 1
ATOM 608 N N . ARG A 1 74 ? 5.036 1.468 -0.353 1.00 95.88 74 ARG A N 1
ATOM 609 C CA . ARG A 1 74 ? 4.473 2.275 0.748 1.00 95.88 74 ARG A CA 1
ATOM 610 C C . ARG A 1 74 ? 5.424 3.372 1.227 1.00 95.88 74 ARG A C 1
ATOM 612 O O . ARG A 1 74 ? 4.986 4.480 1.518 1.00 95.88 74 ARG A O 1
ATOM 619 N N . MET A 1 75 ? 6.728 3.091 1.289 1.00 95.31 75 MET A N 1
ATOM 620 C CA . MET A 1 75 ? 7.727 4.122 1.596 1.00 95.31 75 MET A CA 1
ATOM 621 C C . MET A 1 75 ? 7.797 5.196 0.505 1.00 95.31 75 MET A C 1
ATOM 623 O O . MET A 1 75 ? 7.881 6.375 0.831 1.00 95.31 75 MET A O 1
ATOM 627 N N . ALA A 1 76 ? 7.747 4.803 -0.770 1.00 95.56 76 ALA A N 1
ATOM 628 C CA . ALA A 1 76 ? 7.743 5.735 -1.892 1.00 95.56 76 ALA A CA 1
ATOM 629 C C . ALA A 1 76 ? 6.479 6.609 -1.900 1.00 95.56 76 ALA A C 1
ATOM 631 O O . ALA A 1 76 ? 6.589 7.814 -2.095 1.00 95.56 76 ALA A O 1
ATOM 632 N N . TYR A 1 77 ? 5.311 6.036 -1.598 1.00 96.81 77 TYR A N 1
ATOM 633 C CA . TYR A 1 77 ? 4.053 6.771 -1.448 1.00 96.81 77 TYR A CA 1
ATOM 634 C C . TYR A 1 77 ? 4.147 7.862 -0.376 1.00 96.81 77 TYR A C 1
ATOM 636 O O . TYR A 1 77 ? 3.886 9.023 -0.661 1.00 96.81 77 TYR A O 1
ATOM 644 N N . ARG A 1 78 ? 4.635 7.525 0.827 1.00 95.25 78 ARG A N 1
ATOM 645 C CA . ARG A 1 78 ? 4.820 8.501 1.922 1.00 95.25 78 ARG A CA 1
ATOM 646 C C . ARG A 1 78 ? 5.801 9.624 1.582 1.00 95.25 78 ARG A C 1
ATOM 648 O O . ARG A 1 78 ? 5.725 10.6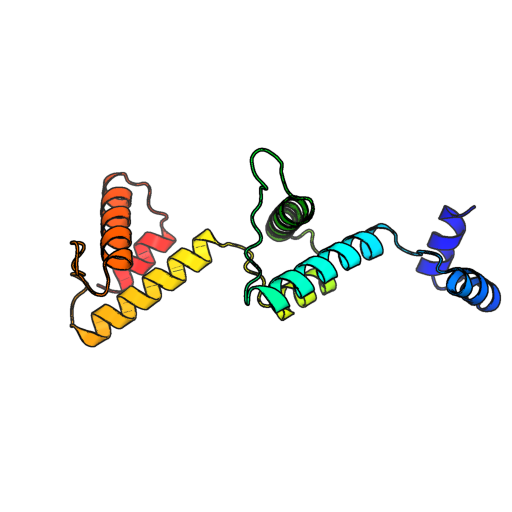96 2.166 1.00 95.25 78 ARG A O 1
ATOM 655 N N . LYS A 1 79 ? 6.736 9.367 0.667 1.00 96.62 79 LYS A N 1
ATOM 656 C CA . LYS A 1 79 ? 7.720 10.343 0.185 1.00 96.62 79 LYS A CA 1
ATOM 657 C C . LYS A 1 79 ? 7.275 11.073 -1.087 1.00 96.62 79 LYS A C 1
ATOM 659 O O . LYS A 1 79 ? 8.087 11.792 -1.655 1.00 96.62 79 LYS A O 1
ATOM 664 N N . ASN A 1 80 ? 6.043 10.861 -1.562 1.00 95.25 80 ASN A N 1
ATOM 665 C CA . ASN A 1 80 ? 5.548 11.375 -2.845 1.00 95.25 80 ASN A CA 1
ATOM 666 C C . ASN A 1 80 ? 6.477 11.045 -4.033 1.00 95.25 80 ASN A C 1
ATOM 668 O O . ASN A 1 80 ? 6.613 11.819 -4.973 1.00 95.25 80 ASN A O 1
ATOM 672 N N . ALA A 1 81 ? 7.140 9.886 -3.978 1.00 95.88 81 ALA A N 1
ATOM 673 C CA . ALA A 1 81 ? 8.164 9.467 -4.936 1.00 95.88 81 ALA A CA 1
ATOM 674 C C . ALA A 1 81 ? 7.646 8.479 -5.997 1.00 95.88 81 ALA A C 1
ATOM 676 O O . ALA A 1 81 ? 8.426 7.965 -6.797 1.00 95.88 81 ALA A O 1
ATOM 677 N N . LEU A 1 82 ? 6.348 8.166 -5.986 1.00 94.31 82 LEU A N 1
ATOM 678 C CA . LEU A 1 82 ? 5.721 7.345 -7.018 1.00 94.31 82 LEU A CA 1
ATOM 679 C C . LEU A 1 82 ? 5.331 8.207 -8.211 1.00 94.31 82 LEU A C 1
ATOM 681 O O . LEU A 1 82 ? 4.838 9.322 -8.055 1.00 94.31 82 LEU A O 1
ATOM 685 N N . THR A 1 83 ? 5.494 7.661 -9.412 1.00 94.88 83 THR A N 1
ATOM 686 C CA . THR A 1 83 ? 4.927 8.297 -10.606 1.00 94.88 83 THR A CA 1
ATOM 687 C C . THR A 1 83 ? 3.398 8.239 -10.564 1.00 94.88 83 THR A C 1
ATOM 689 O O . THR A 1 83 ? 2.819 7.313 -9.987 1.00 94.88 83 THR A O 1
ATOM 692 N N . SER A 1 84 ? 2.735 9.187 -11.232 1.00 94.75 84 SER A N 1
ATOM 693 C CA . SER A 1 84 ? 1.266 9.217 -11.318 1.00 94.75 84 SER A CA 1
ATOM 694 C C . SER A 1 84 ? 0.691 7.900 -11.869 1.00 94.75 84 SER A C 1
ATOM 696 O O . SER A 1 84 ? -0.238 7.337 -11.293 1.00 94.75 84 SER A O 1
ATOM 698 N N . ASN A 1 85 ? 1.329 7.323 -12.896 1.00 93.88 85 ASN A N 1
ATOM 699 C CA . ASN A 1 85 ? 0.933 6.032 -13.466 1.00 93.88 85 ASN A CA 1
ATOM 700 C C . ASN A 1 85 ? 1.033 4.879 -12.448 1.00 93.88 85 ASN A C 1
ATOM 702 O O . ASN A 1 85 ? 0.115 4.072 -12.318 1.00 93.88 85 ASN A O 1
ATOM 706 N N . GLN A 1 86 ? 2.129 4.799 -11.685 1.00 96.50 86 GLN A N 1
ATOM 707 C CA . GLN A 1 86 ? 2.294 3.759 -10.659 1.00 96.50 86 GLN A CA 1
ATOM 708 C C . GLN A 1 86 ? 1.234 3.880 -9.561 1.00 96.50 86 GLN A C 1
ATOM 710 O O . GLN A 1 86 ? 0.636 2.874 -9.173 1.00 96.50 86 GLN A O 1
ATOM 715 N N . LEU A 1 87 ? 0.972 5.105 -9.096 1.00 96.69 87 LEU A N 1
ATOM 716 C CA . LEU A 1 87 ? -0.058 5.384 -8.101 1.00 96.69 87 LEU A CA 1
ATOM 717 C C . LEU A 1 87 ? -1.448 4.984 -8.613 1.00 96.69 87 LEU A C 1
ATOM 719 O O . LEU A 1 87 ? -2.154 4.237 -7.938 1.00 96.69 87 LEU A O 1
ATOM 723 N N . GLN A 1 88 ? -1.813 5.408 -9.826 1.00 97.06 88 GLN A N 1
ATOM 724 C CA . GLN A 1 88 ? -3.091 5.066 -10.451 1.00 97.06 88 GLN A CA 1
ATOM 725 C C . GLN A 1 88 ? -3.269 3.550 -10.583 1.00 97.06 88 GLN A C 1
ATOM 727 O O . GLN A 1 88 ? -4.317 3.011 -10.226 1.00 97.06 88 GLN A O 1
ATOM 732 N N . ARG A 1 89 ? -2.234 2.837 -11.036 1.00 97.50 89 ARG A N 1
ATOM 733 C CA . ARG A 1 89 ? -2.277 1.378 -11.185 1.00 97.50 89 ARG A CA 1
ATOM 734 C C . ARG A 1 89 ? -2.446 0.666 -9.849 1.00 97.50 89 ARG A C 1
ATOM 736 O O . ARG A 1 89 ? -3.284 -0.226 -9.744 1.00 97.50 89 ARG A O 1
ATOM 743 N N . MET A 1 90 ? -1.713 1.068 -8.815 1.00 97.31 90 MET A N 1
ATOM 744 C CA . MET A 1 90 ? -1.873 0.485 -7.480 1.00 97.31 90 MET A CA 1
ATOM 745 C C . MET A 1 90 ? -3.251 0.804 -6.875 1.00 97.31 90 MET A C 1
ATOM 747 O O . MET A 1 90 ? -3.885 -0.085 -6.305 1.00 97.31 90 MET A O 1
ATOM 751 N N . ASN A 1 91 ? -3.777 2.012 -7.083 1.00 96.44 91 ASN A N 1
ATOM 752 C CA . ASN A 1 91 ? -5.132 2.373 -6.657 1.00 96.44 91 ASN A CA 1
ATOM 753 C C . ASN A 1 91 ? -6.209 1.559 -7.391 1.00 96.44 91 ASN A C 1
ATOM 755 O O . ASN A 1 91 ? -7.164 1.116 -6.760 1.00 96.44 91 ASN A O 1
ATOM 759 N N . SER A 1 92 ? -6.037 1.289 -8.691 1.00 96.38 92 SER A N 1
ATOM 760 C CA . SER A 1 92 ? -7.009 0.526 -9.494 1.00 96.38 92 SER A CA 1
ATOM 761 C C . SER A 1 92 ? -7.228 -0.905 -8.993 1.00 96.38 92 SER A C 1
ATOM 763 O O . SER A 1 92 ? -8.311 -1.466 -9.139 1.00 96.38 92 SER A O 1
ATOM 765 N N . ILE A 1 93 ? -6.222 -1.490 -8.337 1.00 95.19 93 ILE A N 1
ATOM 766 C CA . ILE A 1 93 ? -6.333 -2.811 -7.714 1.00 95.19 93 ILE A CA 1
ATOM 767 C C . ILE A 1 93 ? -6.747 -2.730 -6.239 1.00 95.19 93 ILE A C 1
ATOM 769 O O . ILE A 1 93 ? -6.705 -3.748 -5.550 1.00 95.19 93 ILE A O 1
ATOM 773 N N . GLY A 1 94 ? -7.168 -1.565 -5.739 1.00 94.00 94 GLY A N 1
ATOM 774 C CA . GLY A 1 94 ? -7.570 -1.375 -4.344 1.00 94.00 94 GLY A CA 1
ATOM 775 C C . GLY A 1 94 ? -6.419 -1.605 -3.364 1.00 94.00 94 GLY A C 1
ATOM 776 O O . GLY A 1 94 ? -6.613 -2.189 -2.299 1.00 94.00 94 GLY A O 1
ATOM 777 N N . PHE A 1 95 ? -5.192 -1.237 -3.745 1.00 96.06 95 PHE A N 1
ATOM 778 C CA . PHE A 1 95 ? -4.041 -1.418 -2.871 1.00 96.06 95 PHE A CA 1
ATOM 779 C C . PHE A 1 95 ? -4.134 -0.521 -1.632 1.00 96.06 95 PHE A C 1
ATOM 781 O O . PHE A 1 95 ? -4.289 0.693 -1.727 1.00 96.06 95 PHE A O 1
ATOM 788 N N . ILE A 1 96 ? -3.965 -1.127 -0.457 1.00 94.25 96 ILE A N 1
ATOM 789 C CA . ILE A 1 96 ? -3.999 -0.419 0.822 1.00 94.25 96 ILE A CA 1
ATOM 790 C C . ILE A 1 96 ? -2.600 0.126 1.144 1.00 94.25 96 ILE A C 1
ATOM 792 O O . ILE A 1 96 ? -1.664 -0.630 1.455 1.00 94.25 96 ILE A O 1
ATOM 796 N N . TRP A 1 97 ? -2.473 1.452 1.087 1.00 94.69 97 TRP A N 1
ATOM 797 C CA . TRP A 1 97 ? -1.238 2.186 1.382 1.00 94.69 97 TRP A CA 1
ATOM 798 C C . TRP A 1 97 ? -0.896 2.206 2.869 1.00 94.69 97 TRP A C 1
ATOM 800 O O . TRP A 1 97 ? 0.270 2.019 3.225 1.00 94.69 97 TRP A O 1
ATOM 810 N N . ASP A 1 98 ? -1.910 2.356 3.722 1.00 92.25 98 ASP A N 1
ATOM 811 C CA . ASP A 1 98 ? -1.772 2.304 5.173 1.00 92.25 98 ASP A CA 1
ATOM 812 C C . ASP A 1 98 ? -2.711 1.246 5.777 1.00 92.25 98 ASP A C 1
ATOM 814 O O . ASP A 1 98 ? -3.905 1.492 5.951 1.00 92.25 98 ASP A O 1
ATOM 818 N N . PRO A 1 99 ? -2.202 0.034 6.067 1.00 89.38 99 PRO A N 1
ATOM 819 C CA . PRO A 1 99 ? -3.012 -1.020 6.670 1.00 89.38 99 PRO A CA 1
ATOM 820 C C . PRO A 1 99 ? -3.485 -0.706 8.080 1.00 89.38 99 PRO A C 1
ATOM 822 O O . PRO A 1 99 ? -4.529 -1.216 8.474 1.00 89.38 99 PRO A O 1
ATOM 825 N N . HIS A 1 100 ? -2.717 0.074 8.845 1.00 88.44 100 HIS A N 1
ATOM 826 C CA . HIS A 1 100 ? -3.082 0.400 10.219 1.00 88.44 100 HIS A CA 1
ATOM 827 C C . HIS A 1 100 ? -4.278 1.340 10.214 1.00 88.44 100 HIS A C 1
ATOM 829 O O . HIS A 1 100 ? -5.269 1.068 10.883 1.00 88.44 100 HIS A O 1
ATOM 835 N N . GLU A 1 101 ? -4.217 2.376 9.382 1.00 91.12 101 GLU A N 1
ATOM 836 C CA . GLU A 1 101 ? -5.323 3.310 9.203 1.00 91.12 101 GLU A CA 1
ATOM 837 C C . GLU A 1 101 ? -6.543 2.631 8.562 1.00 91.12 101 GLU A C 1
ATOM 839 O O . GLU A 1 101 ? -7.680 2.856 8.967 1.00 91.12 101 GLU A O 1
ATOM 844 N N . HIS A 1 102 ? -6.339 1.726 7.602 1.00 90.88 102 HIS A N 1
ATOM 845 C CA . HIS A 1 102 ? -7.439 0.949 7.029 1.00 90.88 102 HIS A CA 1
ATOM 846 C C . HIS A 1 102 ? -8.122 0.048 8.072 1.00 90.88 102 HIS A C 1
ATOM 848 O O . HIS A 1 102 ? -9.349 -0.017 8.123 1.00 90.88 102 HIS A O 1
ATOM 854 N N . ALA A 1 103 ? -7.348 -0.648 8.913 1.00 89.88 103 ALA A N 1
ATOM 855 C CA . ALA A 1 103 ? -7.891 -1.476 9.990 1.00 89.88 103 ALA A CA 1
ATOM 856 C C . ALA A 1 103 ? -8.610 -0.633 11.053 1.00 89.88 103 ALA A C 1
ATOM 858 O O . ALA A 1 103 ? -9.686 -1.015 11.510 1.00 89.88 103 ALA A O 1
ATOM 859 N N . TRP A 1 104 ? -8.049 0.530 11.401 1.00 92.81 104 TRP A N 1
ATOM 860 C CA . TRP A 1 104 ? -8.694 1.509 12.271 1.00 92.81 104 TRP A CA 1
ATOM 861 C C . TRP A 1 104 ? -10.069 1.907 11.730 1.00 92.81 104 TRP A C 1
ATOM 863 O O . TRP A 1 104 ? -11.071 1.724 12.417 1.00 92.81 104 TRP A O 1
ATOM 873 N N . ASN A 1 105 ? -10.134 2.360 10.476 1.00 91.81 105 ASN A N 1
ATOM 874 C CA . ASN A 1 105 ? -11.383 2.794 9.852 1.00 91.81 105 ASN A CA 1
ATOM 875 C C . ASN A 1 105 ? -12.408 1.656 9.743 1.00 91.81 105 ASN A C 1
ATOM 877 O O . ASN A 1 105 ? -13.599 1.883 9.944 1.00 91.81 105 ASN A O 1
ATOM 881 N N . ALA A 1 106 ? -11.967 0.420 9.491 1.00 91.00 106 ALA A N 1
ATOM 882 C CA . ALA A 1 106 ? -12.855 -0.740 9.488 1.00 91.00 106 ALA A CA 1
ATOM 883 C C . ALA A 1 106 ? -13.512 -0.969 10.862 1.00 91.00 106 ALA A C 1
ATOM 885 O O . ALA A 1 106 ? -14.732 -1.111 10.940 1.00 91.00 106 ALA A O 1
ATOM 886 N N . HIS A 1 107 ? -12.733 -0.955 11.948 1.00 92.19 107 HIS A N 1
ATOM 887 C CA . HIS A 1 107 ? -13.272 -1.105 13.304 1.00 92.19 107 HIS A CA 1
ATOM 888 C C . HIS A 1 107 ? -14.110 0.094 13.745 1.00 92.19 107 HIS A C 1
ATOM 890 O O . HIS A 1 107 ? -15.160 -0.083 14.360 1.00 92.19 107 HIS A O 1
ATOM 896 N N . PHE A 1 108 ? -13.691 1.308 13.395 1.00 92.38 108 PHE A N 1
ATOM 897 C CA . PHE A 1 108 ? -14.459 2.514 13.666 1.00 92.38 108 PHE A CA 1
ATOM 898 C C . PHE A 1 108 ? -15.837 2.459 12.994 1.00 92.38 108 PHE A C 1
ATOM 900 O O . PHE A 1 108 ? -16.852 2.679 13.649 1.00 92.38 108 PHE A O 1
ATOM 907 N N . ASN A 1 109 ? -15.905 2.046 11.726 1.00 91.94 109 ASN A N 1
ATOM 908 C CA . ASN A 1 109 ? -17.174 1.862 11.021 1.00 91.94 109 ASN A CA 1
ATOM 909 C C . ASN A 1 109 ? -18.051 0.774 11.661 1.00 91.94 109 ASN A C 1
ATOM 911 O O . ASN A 1 109 ? -19.265 0.947 11.763 1.00 91.94 109 ASN A O 1
ATOM 915 N N . GL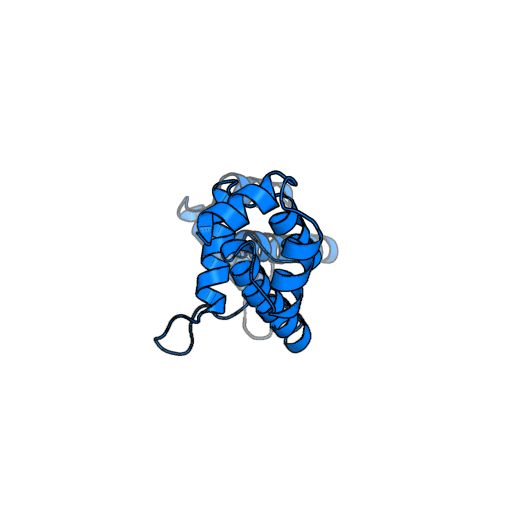N A 1 110 ? -17.455 -0.328 12.133 1.00 91.25 110 GLN A N 1
ATOM 916 C CA . GLN A 1 110 ? -18.181 -1.351 12.895 1.00 91.25 110 GLN A CA 1
ATOM 917 C C . GLN A 1 110 ? -18.753 -0.789 14.203 1.00 91.25 110 GLN A C 1
ATOM 919 O O . GLN A 1 110 ? -19.884 -1.113 14.561 1.00 91.25 110 GLN A O 1
ATOM 924 N N . LEU A 1 111 ? -18.009 0.075 14.897 1.00 91.31 111 LEU A N 1
ATOM 925 C CA . LEU A 1 111 ? -18.481 0.746 16.105 1.00 91.31 111 LEU A CA 1
ATOM 926 C C . LEU A 1 111 ? -19.631 1.715 15.808 1.00 91.31 111 LEU A C 1
ATOM 928 O O . LEU A 1 111 ? -20.639 1.685 16.511 1.00 91.31 111 LEU A O 1
ATOM 932 N N . CYS A 1 112 ? -19.531 2.508 14.739 1.00 91.19 112 CYS A N 1
ATOM 933 C CA . CYS A 1 112 ? -20.622 3.368 14.275 1.00 91.19 112 CYS A CA 1
ATOM 934 C C . CYS A 1 112 ? -21.894 2.557 13.987 1.00 91.19 112 CYS A C 1
ATOM 936 O O . CYS A 1 112 ? -22.974 2.914 14.456 1.00 91.19 112 CYS A O 1
ATOM 938 N N . ALA A 1 113 ? -21.767 1.437 13.267 1.00 91.06 113 ALA A N 1
ATOM 939 C CA . ALA A 1 113 ? -22.888 0.546 12.977 1.00 91.06 113 ALA A CA 1
ATOM 940 C C . ALA A 1 113 ? -23.481 -0.069 14.255 1.00 91.06 113 ALA A C 1
ATOM 942 O O . ALA A 1 113 ? -24.701 -0.128 14.407 1.00 91.06 113 ALA A O 1
ATOM 943 N N . PHE A 1 114 ? -22.634 -0.473 15.205 1.00 90.50 114 PHE A N 1
ATOM 944 C CA . PHE A 1 114 ? -23.084 -0.992 16.494 1.00 90.50 114 PHE A CA 1
ATOM 945 C C . PHE A 1 114 ? -23.862 0.062 17.290 1.00 90.50 114 PHE A C 1
ATOM 947 O O . PHE A 1 114 ? -24.943 -0.243 17.798 1.00 90.50 114 PHE A O 1
ATOM 954 N N . LYS A 1 115 ? -23.359 1.304 17.363 1.00 90.81 115 LYS A N 1
ATOM 955 C CA . LYS A 1 115 ? -24.059 2.411 18.029 1.00 90.81 115 LYS A CA 1
ATOM 956 C C . LYS A 1 115 ? -25.402 2.691 17.362 1.00 90.81 115 LYS A C 1
ATOM 958 O O . LYS A 1 115 ? -26.395 2.823 18.067 1.00 90.81 115 LYS A O 1
ATOM 963 N N . ALA A 1 116 ? -25.452 2.728 16.032 1.00 90.62 116 ALA A N 1
ATOM 964 C CA . ALA A 1 116 ? -26.698 2.947 15.298 1.00 90.62 116 ALA A CA 1
ATOM 965 C C . ALA A 1 116 ? -27.761 1.874 15.603 1.00 90.62 116 ALA A C 1
ATOM 967 O O . ALA A 1 116 ? -28.945 2.186 15.655 1.00 90.62 116 ALA A O 1
ATOM 968 N N . GLN A 1 117 ? -27.344 0.626 15.837 1.00 89.62 117 GLN A N 1
ATOM 969 C CA . GLN A 1 117 ? -28.249 -0.486 16.147 1.00 89.62 117 GLN A CA 1
ATOM 970 C C . GLN A 1 117 ? -28.656 -0.570 17.626 1.00 89.62 117 GLN A C 1
ATOM 972 O O . GLN A 1 117 ? -29.774 -0.978 17.917 1.00 89.62 117 GLN A O 1
ATOM 977 N N . ASN A 1 118 ? -27.761 -0.226 18.560 1.00 89.19 118 ASN A N 1
ATOM 978 C CA . ASN A 1 118 ? -27.953 -0.478 19.999 1.00 89.19 118 ASN A CA 1
ATOM 979 C C . ASN A 1 118 ? -28.146 0.803 20.830 1.00 89.19 118 ASN A C 1
ATOM 981 O O . ASN A 1 118 ? -28.433 0.732 22.020 1.00 89.19 118 ASN A O 1
ATOM 985 N N . GLY A 1 119 ? -27.930 1.982 20.242 1.00 89.31 119 GLY A N 1
ATOM 986 C CA . GLY A 1 119 ? -27.984 3.278 20.926 1.00 89.31 119 GLY A CA 1
ATOM 987 C C . GLY A 1 119 ? -26.758 3.605 21.789 1.00 89.31 119 GLY A C 1
ATOM 988 O O . GLY A 1 119 ? -26.650 4.721 22.290 1.00 89.31 119 GLY A O 1
ATOM 989 N N . HIS A 1 120 ? -25.807 2.678 21.949 1.00 87.06 120 HIS A N 1
ATOM 990 C CA . HIS A 1 120 ? -24.624 2.854 22.796 1.00 87.06 120 HIS A CA 1
ATOM 991 C C . HIS A 1 120 ? -23.363 2.196 22.217 1.00 87.06 120 HIS A C 1
ATOM 993 O O . HIS A 1 1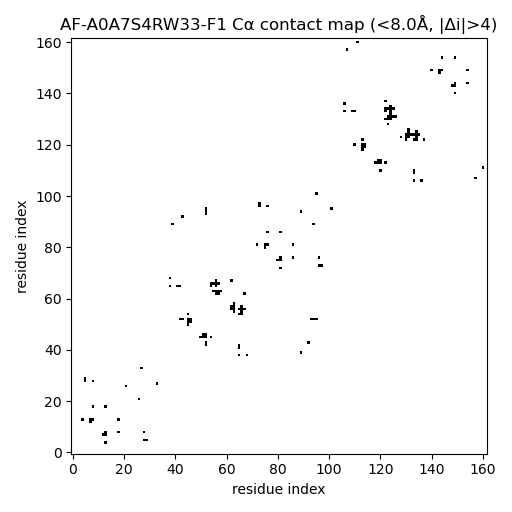20 ? -23.437 1.261 21.423 1.00 87.06 120 HIS A O 1
ATOM 999 N N . CYS A 1 121 ? -22.188 2.602 22.706 1.00 85.06 121 CYS A N 1
ATOM 1000 C CA . CYS A 1 121 ? -20.881 2.042 22.324 1.00 85.06 121 CYS A CA 1
ATOM 1001 C C . CYS A 1 121 ? -20.374 0.921 23.257 1.00 85.06 121 CYS A C 1
ATOM 1003 O O . CYS A 1 121 ? -19.212 0.522 23.173 1.00 85.06 121 CYS A O 1
ATOM 1005 N N . ASN A 1 122 ? -21.205 0.419 24.180 1.00 84.25 122 ASN A N 1
ATOM 1006 C CA . ASN A 1 122 ? -20.813 -0.644 25.109 1.00 84.25 122 ASN A CA 1
ATOM 1007 C C . ASN A 1 122 ? -20.835 -2.030 24.436 1.00 84.25 122 ASN A C 1
ATOM 1009 O O . ASN A 1 122 ? -21.805 -2.777 24.556 1.00 84.25 122 ASN A O 1
ATOM 1013 N N . VAL A 1 123 ? -19.783 -2.346 23.676 1.00 83.56 123 VAL A N 1
ATOM 1014 C CA . VAL A 1 123 ? -19.642 -3.632 22.977 1.00 83.56 123 VAL A CA 1
ATOM 1015 C C . VAL A 1 123 ? -19.112 -4.702 23.943 1.00 83.56 123 VAL A C 1
ATOM 1017 O O . VAL A 1 123 ? -18.032 -4.513 24.510 1.00 83.56 123 VAL A O 1
ATOM 1020 N N . PRO A 1 124 ? -19.806 -5.844 24.113 1.00 78.88 124 PRO A N 1
ATOM 1021 C CA . PRO A 1 124 ? -19.307 -6.953 24.924 1.00 78.88 124 PRO A CA 1
ATOM 1022 C C . PRO A 1 124 ? -18.000 -7.537 24.365 1.00 78.88 124 PRO A C 1
ATOM 1024 O O . PRO A 1 124 ? -17.872 -7.732 23.157 1.00 78.88 124 PRO A O 1
ATOM 1027 N N . SER A 1 125 ? -17.044 -7.860 25.239 1.00 74.19 125 SER A N 1
ATOM 1028 C CA . SER A 1 125 ? -15.709 -8.356 24.859 1.00 74.19 125 SER A CA 1
ATOM 1029 C C . SER A 1 125 ? -15.367 -9.750 25.413 1.00 74.19 125 SER A C 1
ATOM 1031 O O . SER A 1 125 ? -14.189 -10.056 25.565 1.00 74.19 125 SER A O 1
ATOM 1033 N N . GLY A 1 126 ? -16.366 -10.566 25.770 1.00 69.88 126 GLY A N 1
ATOM 1034 C CA . GLY A 1 126 ? -16.182 -11.909 26.348 1.00 69.88 126 GLY A CA 1
ATOM 1035 C C . GLY A 1 126 ? -16.398 -13.054 25.353 1.00 69.88 126 GLY A C 1
ATOM 1036 O O . GLY A 1 126 ? -17.019 -12.858 24.306 1.00 69.88 126 GLY A O 1
ATOM 1037 N N . ASP A 1 127 ? -15.910 -14.249 25.699 1.00 57.41 127 ASP A N 1
ATOM 1038 C CA . ASP A 1 127 ? -16.074 -15.465 24.893 1.00 57.41 127 ASP A CA 1
ATOM 1039 C C . ASP A 1 127 ? -17.555 -15.735 24.581 1.00 57.41 127 ASP A C 1
ATOM 1041 O O . ASP A 1 127 ? -18.414 -15.706 25.461 1.00 57.41 127 ASP A O 1
ATOM 1045 N N . GLY A 1 128 ? -17.864 -15.948 23.297 1.00 61.00 128 GLY A N 1
ATOM 1046 C CA . GLY A 1 128 ? -19.231 -16.147 22.797 1.00 61.00 128 GLY A CA 1
ATOM 1047 C C . GLY A 1 128 ? -19.965 -14.878 22.338 1.00 61.00 128 GLY A C 1
ATOM 1048 O O . GLY A 1 128 ? -21.054 -14.982 21.770 1.00 61.00 128 GLY A O 1
ATOM 1049 N N . ALA A 1 129 ? -19.393 -13.679 22.505 1.00 64.94 129 ALA A N 1
ATOM 1050 C CA . ALA A 1 129 ? -19.985 -12.463 21.945 1.00 64.94 129 ALA A CA 1
ATOM 1051 C C . ALA A 1 129 ? -19.854 -12.424 20.409 1.00 64.94 129 ALA A C 1
ATOM 1053 O O . ALA A 1 129 ? -18.782 -12.652 19.854 1.00 64.94 129 ALA A O 1
ATOM 1054 N N . LYS A 1 130 ? -20.926 -12.036 19.700 1.00 66.31 130 LYS A N 1
ATOM 1055 C CA . LYS A 1 130 ? -20.904 -11.881 18.227 1.00 66.31 130 LYS A CA 1
ATOM 1056 C C . LYS A 1 130 ? -19.822 -10.905 17.726 1.00 66.31 130 LYS A C 1
ATOM 1058 O O . LYS A 1 130 ? -19.384 -11.030 16.590 1.00 66.31 130 LYS A O 1
ATOM 1063 N N . ASN A 1 131 ? -19.380 -9.967 18.573 1.00 70.31 131 ASN A N 1
ATOM 1064 C CA . ASN A 1 131 ? -18.452 -8.882 18.233 1.00 70.31 131 ASN A CA 1
ATOM 1065 C C . ASN A 1 131 ? -17.184 -8.862 19.116 1.00 70.31 131 ASN A C 1
ATOM 1067 O O . ASN A 1 131 ? -16.669 -7.785 19.421 1.00 70.31 131 ASN A O 1
ATOM 1071 N N . THR A 1 132 ? -16.662 -10.026 19.525 1.00 75.25 132 THR A N 1
ATOM 1072 C CA . THR A 1 132 ? -15.450 -10.132 20.373 1.00 75.25 132 THR A CA 1
ATOM 1073 C C . THR A 1 132 ? -14.275 -9.300 19.861 1.00 75.25 132 THR A C 1
ATOM 1075 O O . THR A 1 132 ? -13.673 -8.557 20.633 1.00 75.25 132 THR A O 1
ATOM 1078 N N . SER A 1 133 ? -13.988 -9.349 18.555 1.00 84.19 133 SER A N 1
ATOM 1079 C CA . SER A 1 133 ? -12.901 -8.575 17.935 1.00 84.19 133 SER A CA 1
ATOM 1080 C C . SER A 1 133 ? -13.061 -7.060 18.131 1.00 84.19 133 SER A C 1
ATOM 1082 O O . SER A 1 133 ? -12.099 -6.381 18.499 1.00 84.19 133 SER A O 1
ATOM 1084 N N . LEU A 1 134 ? -14.279 -6.533 17.957 1.00 86.25 134 LEU A N 1
ATOM 1085 C CA . LEU A 1 134 ? -14.575 -5.114 18.162 1.00 86.25 134 LEU A CA 1
ATOM 1086 C C . LEU A 1 134 ? -14.477 -4.734 19.647 1.00 86.25 134 LEU A C 1
ATOM 1088 O O . LEU A 1 134 ? -13.895 -3.703 19.975 1.00 86.25 134 LEU A O 1
ATOM 1092 N N . GLY A 1 135 ? -14.978 -5.584 20.550 1.00 86.25 135 GLY A N 1
ATOM 1093 C CA . GLY A 1 135 ? -14.865 -5.378 21.996 1.00 86.25 135 GLY A CA 1
ATOM 1094 C C . GLY A 1 135 ? -13.408 -5.314 22.472 1.00 86.25 135 GLY A C 1
ATOM 1095 O O . GLY A 1 135 ? -13.024 -4.387 23.190 1.00 86.25 135 GLY A O 1
ATOM 1096 N N . SER A 1 136 ? -12.557 -6.240 22.017 1.00 88.06 136 SER A N 1
ATOM 1097 C CA . SER A 1 136 ? -11.114 -6.205 22.292 1.00 88.06 136 SER A CA 1
ATOM 1098 C C . SER A 1 136 ? -10.448 -4.952 21.718 1.00 88.06 136 SER A C 1
ATOM 1100 O O . SER A 1 136 ? -9.637 -4.322 22.399 1.00 88.06 136 SER A O 1
ATOM 1102 N N . TRP A 1 137 ? -10.808 -4.549 20.494 1.00 91.62 137 TRP A N 1
ATOM 1103 C CA . TRP A 1 137 ? -10.285 -3.329 19.877 1.00 91.62 137 TRP A CA 1
ATOM 1104 C C . TRP A 1 137 ? -10.641 -2.073 20.686 1.00 91.62 137 TRP A C 1
ATOM 1106 O O . TRP A 1 137 ? -9.753 -1.264 20.953 1.00 91.62 137 TRP A O 1
ATOM 1116 N N . ILE A 1 138 ? -11.887 -1.933 21.152 1.00 90.06 138 ILE A N 1
ATOM 1117 C CA . ILE A 1 138 ? -12.324 -0.806 21.997 1.00 90.06 138 ILE A CA 1
ATOM 1118 C C . ILE A 1 138 ? -11.564 -0.786 23.323 1.00 90.06 138 ILE A C 1
ATOM 1120 O O . ILE A 1 138 ? -11.094 0.271 23.747 1.00 90.06 138 ILE A O 1
ATOM 1124 N N . ASN A 1 139 ? -11.402 -1.940 23.976 1.00 88.25 139 ASN A N 1
ATOM 1125 C CA . ASN A 1 139 ? -10.637 -2.034 25.221 1.00 88.25 139 ASN A CA 1
ATOM 1126 C C . ASN A 1 139 ? -9.183 -1.588 25.024 1.00 88.25 139 ASN A C 1
ATOM 1128 O O . ASN A 1 139 ? -8.658 -0.827 25.840 1.00 88.25 139 ASN A O 1
ATOM 1132 N N . ASN A 1 140 ? -8.561 -1.971 23.905 1.00 89.94 140 ASN A N 1
ATOM 1133 C CA . ASN A 1 140 ? -7.233 -1.486 23.541 1.00 89.94 140 ASN A CA 1
ATOM 1134 C C . ASN A 1 140 ? -7.212 0.040 23.362 1.00 89.94 140 ASN A C 1
ATOM 1136 O O . ASN A 1 140 ? -6.288 0.683 23.859 1.00 89.94 140 ASN A O 1
ATOM 1140 N N . GLN A 1 141 ? -8.239 0.637 22.743 1.00 91.81 141 GLN A N 1
ATOM 1141 C CA . GLN A 1 141 ? -8.310 2.097 22.581 1.00 91.81 141 GLN A CA 1
ATOM 1142 C C . GLN A 1 141 ? -8.494 2.827 23.913 1.00 91.81 141 GLN A C 1
ATOM 1144 O O . GLN A 1 141 ? -7.832 3.834 24.157 1.00 91.81 141 GLN A O 1
ATOM 1149 N N . ARG A 1 142 ? -9.310 2.291 24.828 1.00 88.31 142 ARG A N 1
ATOM 1150 C CA . ARG A 1 142 ? -9.454 2.832 26.192 1.00 88.31 142 ARG A CA 1
ATOM 1151 C C . ARG A 1 142 ? -8.125 2.804 26.949 1.00 88.31 142 ARG A C 1
ATOM 1153 O O . ARG A 1 142 ? -7.769 3.768 27.625 1.00 88.31 142 ARG A O 1
ATOM 1160 N N . MET A 1 143 ? -7.364 1.717 26.812 1.00 89.81 143 MET A N 1
ATOM 1161 C CA . MET A 1 143 ? -6.027 1.608 27.403 1.00 89.81 143 MET A CA 1
ATOM 1162 C C . MET A 1 143 ? -5.025 2.568 26.755 1.00 89.81 143 MET A C 1
ATOM 1164 O O . MET A 1 143 ? -4.236 3.186 27.471 1.00 89.81 143 MET A O 1
ATOM 1168 N N . ALA A 1 144 ? -5.063 2.728 25.431 1.00 89.12 144 ALA A N 1
ATOM 1169 C CA . ALA A 1 144 ? -4.218 3.678 24.711 1.00 89.12 144 ALA A CA 1
ATOM 1170 C C . ALA A 1 144 ? -4.515 5.128 25.122 1.00 89.12 144 ALA A C 1
ATOM 1172 O O . ALA A 1 144 ? -3.580 5.890 25.355 1.00 89.12 144 ALA A O 1
ATOM 1173 N N . TYR A 1 145 ? -5.791 5.487 25.299 1.00 88.25 145 TYR A N 1
ATOM 1174 C CA . TYR A 1 145 ? -6.206 6.795 25.809 1.00 88.25 145 TYR A CA 1
ATOM 1175 C C . TYR A 1 145 ? -5.664 7.055 27.220 1.00 88.25 145 TYR A C 1
ATOM 1177 O O . TYR A 1 145 ? -5.034 8.081 27.456 1.00 88.25 145 TYR A O 1
ATOM 1185 N N . LYS A 1 146 ? -5.807 6.089 28.143 1.00 89.19 146 LYS A N 1
ATOM 1186 C CA . LYS A 1 146 ? -5.269 6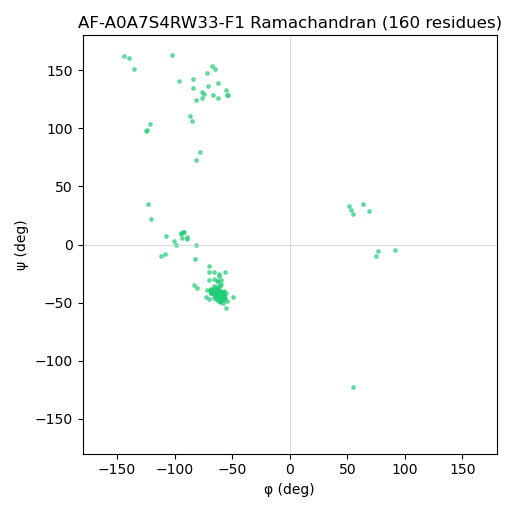.199 29.513 1.00 89.19 146 LYS A CA 1
ATOM 1187 C C . LYS A 1 146 ? -3.745 6.375 29.545 1.00 89.19 146 LYS A C 1
ATOM 1189 O O . LYS A 1 146 ? -3.218 6.991 30.465 1.00 89.19 146 LYS A O 1
ATOM 1194 N N . LYS A 1 147 ? -3.040 5.816 28.559 1.00 92.44 147 LYS A N 1
ATOM 1195 C CA . LYS A 1 147 ? -1.583 5.934 28.399 1.00 92.44 147 LYS A CA 1
ATOM 1196 C C . LYS A 1 147 ? -1.156 7.144 27.558 1.00 92.44 147 LYS A C 1
ATOM 1198 O O . LYS A 1 147 ? 0.026 7.252 27.251 1.00 92.44 147 LYS A O 1
ATOM 1203 N N . SER A 1 148 ? -2.087 8.005 27.139 1.00 88.38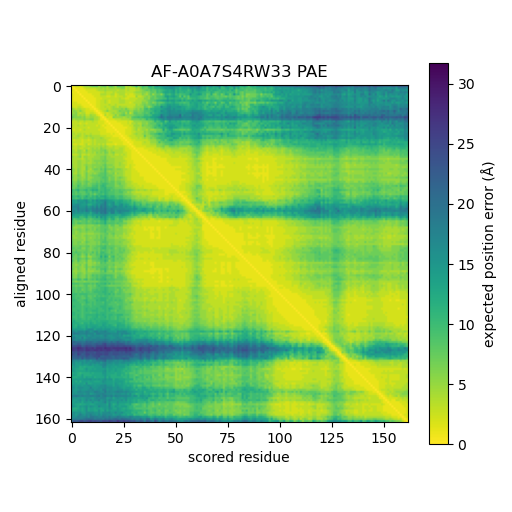 148 SER A N 1
ATOM 1204 C CA . SER A 1 148 ? -1.830 9.130 26.225 1.00 88.38 148 SER A CA 1
ATOM 1205 C C . SER A 1 148 ? -1.133 8.715 24.917 1.00 88.38 148 SER A C 1
ATOM 1207 O O . SER A 1 148 ? -0.379 9.485 24.332 1.00 88.38 148 SER A O 1
ATOM 1209 N N . ALA A 1 149 ? -1.374 7.483 24.460 1.00 88.81 149 ALA A N 1
ATOM 1210 C CA . ALA A 1 149 ? -0.761 6.890 23.269 1.00 88.81 149 ALA A CA 1
ATOM 1211 C C . ALA A 1 149 ? -1.669 6.955 22.026 1.00 88.81 149 ALA A C 1
ATOM 1213 O O . ALA A 1 149 ? -1.298 6.464 20.960 1.00 88.81 149 ALA A O 1
ATOM 1214 N N . LEU A 1 150 ? -2.873 7.519 22.163 1.00 87.69 150 LEU A N 1
ATOM 1215 C CA . LEU A 1 150 ? -3.826 7.663 21.068 1.00 87.69 150 LEU A CA 1
ATOM 1216 C C . LEU A 1 150 ? -3.512 8.926 20.257 1.00 87.69 150 LEU A C 1
ATOM 1218 O O . LEU A 1 150 ? -3.277 9.991 20.829 1.00 87.69 150 LEU A O 1
ATOM 1222 N N . SER A 1 151 ? -3.527 8.821 18.926 1.00 88.69 151 SER A N 1
ATOM 1223 C CA . SER A 1 151 ? -3.328 9.992 18.069 1.00 88.69 151 SER A CA 1
ATOM 1224 C C . SER A 1 151 ? -4.472 10.999 18.247 1.00 88.69 151 SER A C 1
ATOM 1226 O O . SER A 1 151 ? -5.608 10.615 18.537 1.00 88.69 151 S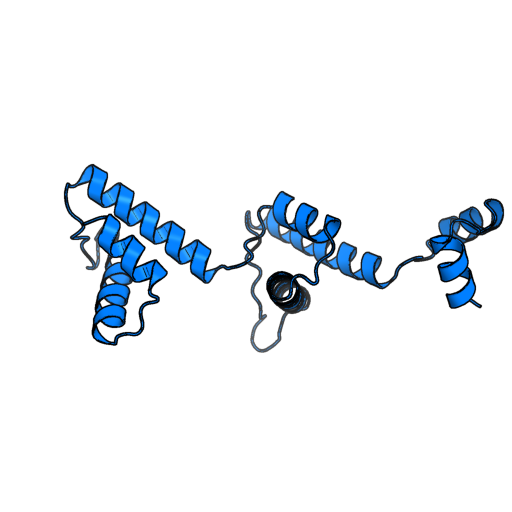ER A O 1
ATOM 1228 N N . SER A 1 152 ? -4.194 12.292 18.048 1.00 88.44 152 SER A N 1
ATOM 1229 C CA . SER A 1 152 ? -5.219 13.341 18.171 1.00 88.44 152 SER A CA 1
ATOM 1230 C C . SER A 1 152 ? -6.400 13.106 17.219 1.00 88.44 152 SER A C 1
ATOM 1232 O O . SER A 1 152 ? -7.549 13.206 17.641 1.00 88.44 152 SER A O 1
ATOM 1234 N N . ASN A 1 153 ? -6.131 12.684 15.980 1.00 89.12 153 ASN A N 1
ATOM 1235 C CA . ASN A 1 153 ? -7.172 12.374 14.995 1.00 89.12 153 ASN A CA 1
ATOM 1236 C C . ASN A 1 153 ? -8.057 11.202 15.442 1.00 89.12 153 ASN A C 1
ATOM 1238 O O . ASN A 1 153 ? -9.281 11.298 15.408 1.00 89.12 153 ASN A O 1
ATOM 1242 N N . HIS A 1 154 ? -7.448 10.106 15.903 1.00 91.69 154 HIS A N 1
ATOM 1243 C CA . HIS A 1 154 ? -8.178 8.931 16.388 1.00 91.69 154 HIS A CA 1
ATOM 1244 C C . HIS A 1 154 ? -9.011 9.249 17.633 1.00 91.69 154 HIS A C 1
ATOM 1246 O O . HIS A 1 154 ? -10.137 8.776 17.768 1.00 91.69 154 HIS A O 1
ATOM 1252 N N . MET A 1 155 ? -8.490 10.099 18.519 1.00 89.25 155 MET A N 1
ATOM 1253 C CA . MET A 1 155 ? -9.225 10.601 19.679 1.00 89.25 155 MET A CA 1
ATOM 1254 C C . MET A 1 155 ? -10.441 11.436 19.260 1.00 89.25 155 MET A C 1
ATOM 1256 O O . MET A 1 155 ? -11.536 11.216 19.767 1.00 89.25 155 MET A O 1
ATOM 1260 N N . GLN A 1 156 ? -10.274 12.356 18.308 1.00 89.62 156 GLN A N 1
ATOM 1261 C CA . GLN A 1 156 ? -11.379 13.158 17.778 1.00 89.62 156 GLN A CA 1
ATOM 1262 C C . GLN A 1 156 ? -12.457 12.290 17.118 1.00 89.62 156 GLN A C 1
ATOM 1264 O O . GLN A 1 156 ? -13.641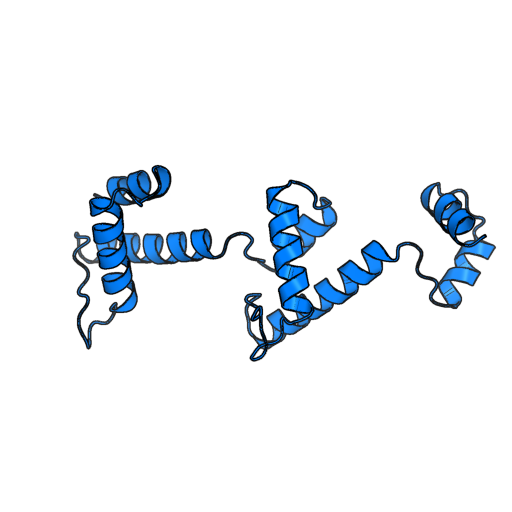 12.534 17.336 1.00 89.62 156 GLN A O 1
ATOM 1269 N N . GLN A 1 157 ? -12.069 11.256 16.365 1.00 90.12 157 GLN A N 1
ATOM 1270 C CA . GLN A 1 157 ? -13.016 10.307 15.773 1.00 90.12 157 GLN A CA 1
ATOM 1271 C C . GLN A 1 157 ? -13.810 9.543 16.836 1.00 90.12 157 GLN A C 1
ATOM 1273 O O . GLN A 1 157 ? -15.025 9.435 16.728 1.00 90.12 157 GLN A O 1
ATOM 1278 N N . LEU A 1 158 ? -13.156 9.035 17.884 1.00 89.62 158 LEU A N 1
ATOM 1279 C CA . LEU A 1 158 ? -13.871 8.354 18.967 1.00 89.62 158 LEU A CA 1
ATOM 1280 C C . LEU A 1 158 ? -14.785 9.307 19.749 1.00 89.62 158 LEU A C 1
ATOM 1282 O O . LEU A 1 158 ? -15.881 8.914 20.126 1.00 89.62 158 LEU A O 1
ATOM 1286 N N . ASN A 1 159 ? -14.380 10.560 19.948 1.00 87.12 159 ASN A N 1
ATOM 1287 C CA . ASN A 1 159 ? -15.216 11.547 20.632 1.00 87.12 159 ASN A CA 1
ATOM 1288 C C . ASN A 1 159 ? -16.431 11.973 19.791 1.00 87.12 159 ASN A C 1
ATOM 1290 O O . ASN A 1 159 ? -17.474 12.304 20.351 1.00 87.12 159 ASN A O 1
ATOM 1294 N N . SER A 1 160 ? -16.324 11.969 18.456 1.00 88.19 160 SER A N 1
ATOM 1295 C CA . SER A 1 160 ? -17.426 12.386 17.578 1.00 88.19 160 SER A CA 1
ATOM 1296 C C . SER A 1 160 ? -18.594 11.402 17.577 1.00 88.19 160 SER A C 1
ATOM 1298 O O . SER A 1 160 ? -19.729 11.793 17.311 1.00 88.19 160 SER A O 1
ATOM 1300 N N . ILE A 1 161 ? -18.335 10.137 17.913 1.00 84.88 161 ILE A N 1
ATOM 1301 C CA . ILE A 1 161 ? -19.370 9.109 18.013 1.00 84.88 161 ILE A CA 1
ATOM 1302 C C . ILE A 1 161 ? -19.995 9.027 19.402 1.00 84.88 161 ILE A C 1
ATOM 1304 O O . ILE A 1 161 ? -20.815 8.137 19.578 1.00 84.88 161 ILE A O 1
ATOM 1308 N N . GLY A 1 162 ? -19.675 9.933 20.337 1.00 65.81 162 GLY A N 1
ATOM 1309 C CA . GLY A 1 162 ? -20.269 10.054 21.681 1.00 65.81 162 GLY A CA 1
ATOM 1310 C C . GLY A 1 162 ? -20.247 8.768 22.487 1.00 65.81 162 GLY A C 1
ATOM 1311 O O . GLY A 1 162 ? -21.363 8.267 22.762 1.00 65.81 162 GLY A O 1
#